Protein AF-A0A1V0I399-F1 (afdb_monomer)

Foldseek 3Di:
DDDDDDPDDDDDADPQAKFKDWPNHTQARFRDKPPQDKDWDWDWDDDPPPPDDTDTDTDDIGFTKIKTKGFDDPGCPVVVQQVCVVVVNWAFIKMKMFGAHPVRHTFKIKIFGRKGWPDKDFFDDDPPDPDTTMIMTMITGDDIDMDGDPDPDD

pLDDT: mean 81.96, std 13.75, range [32.66, 94.44]

Radius of gyration: 20.93 Å; Cα contacts (8 Å, |Δi|>4): 291; chains: 1; bounding box: 57×46×64 Å

Solvent-accessible surface area (backbone atoms only — not comparable to full-atom values): 9310 Å² total; per-residue (Å²): 134,88,78,80,81,74,79,73,75,86,73,85,76,61,93,84,46,47,38,41,25,50,79,89,37,78,72,53,68,51,79,45,78,41,65,77,54,69,46,71,41,76,40,81,44,73,57,91,87,54,94,78,60,73,44,80,43,89,49,63,75,47,58,38,45,35,39,38,30,29,59,76,67,94,64,57,69,65,54,55,52,45,53,38,29,74,72,69,53,73,67,63,40,47,34,34,45,36,33,30,43,100,86,68,46,72,40,37,35,39,39,27,39,57,22,35,65,79,45,76,46,76,47,77,85,52,97,87,59,90,73,82,47,44,28,39,40,31,33,39,33,75,44,79,46,80,46,75,44,78,76,81,88,124

Mean predicted aligned error: 9.33 Å

Nearest PDB structures (foldseek):
  6rao-assembly1_F  TM=8.595E-01  e=1.471E-10  Serratia entomophila
  7adz-assembly1_1a  TM=8.647E-01  e=1.551E-10  Algoriphagus machipongonensis
  7aeb-assembly1_Y  TM=8.622E-01  e=6.819E-10  Algoriphagus machipongonensis
  6j0n-assembly1_n  TM=8.298E-01  e=6.135E-10  Photorhabdus asymbiotica subsp. asymbiotica ATCC 43949
  8v3t-assembly1_a  TM=7.875E-01  e=4.211E-06  Clostridioides difficile

Sequence (154 aa):
MPENATAARPEPLRNYQFSLQIQNREIAAFTACTNLGMRIAPIRYREGGAHEAVRWLTGDTEYGEVCLRFGVTNSTELWDWIMTAAAGAVERRNVAIILYTPRGDEALRYNLTAAWPCEWAGAHLDALDQGVAYEYVKLVFEQIAAVPRAAAAT

Structure (mmCIF, N/CA/C/O backbone):
data_AF-A0A1V0I399-F1
#
_entry.id   AF-A0A1V0I399-F1
#
loop_
_atom_site.group_PDB
_atom_site.id
_atom_site.type_symbol
_atom_site.label_atom_id
_atom_site.label_alt_id
_atom_site.label_comp_id
_atom_site.label_asym_id
_atom_site.label_entity_id
_atom_site.label_seq_id
_atom_site.pdbx_PDB_ins_code
_atom_site.Cartn_x
_atom_site.Cartn_y
_atom_site.Cartn_z
_atom_site.occupancy
_atom_site.B_iso_or_equiv
_atom_site.auth_seq_id
_atom_site.auth_comp_id
_atom_site.auth_asym_id
_atom_site.auth_atom_id
_atom_site.pdbx_PDB_model_num
ATOM 1 N N . MET A 1 1 ? 39.718 13.673 25.836 1.00 41.59 1 MET A N 1
ATOM 2 C CA . MET A 1 1 ? 38.354 14.168 25.573 1.00 41.59 1 MET A CA 1
ATOM 3 C C . MET A 1 1 ? 37.951 13.656 24.196 1.00 41.59 1 MET A C 1
ATOM 5 O O . MET A 1 1 ? 38.525 14.164 23.242 1.00 41.59 1 MET A O 1
ATOM 9 N N . PRO A 1 2 ? 37.119 12.612 24.040 1.00 42.91 2 PRO A N 1
ATOM 10 C CA . PRO A 1 2 ? 36.595 12.282 22.727 1.00 42.91 2 PRO A CA 1
ATOM 11 C C . PRO A 1 2 ? 35.425 13.204 22.381 1.00 42.91 2 PRO A C 1
ATOM 13 O O . PRO A 1 2 ? 34.643 13.623 23.234 1.00 42.91 2 PRO A O 1
ATOM 16 N N . GLU A 1 3 ? 35.430 13.554 21.109 1.00 46.09 3 GLU A N 1
ATOM 17 C CA . GLU A 1 3 ? 34.663 14.567 20.415 1.00 46.09 3 GLU A CA 1
ATOM 18 C C . GLU A 1 3 ? 33.190 14.173 20.264 1.00 46.09 3 GLU A C 1
ATOM 20 O O . GLU A 1 3 ? 32.830 13.005 20.128 1.00 46.09 3 GLU A O 1
ATOM 25 N N . ASN A 1 4 ? 32.340 15.186 20.365 1.00 41.25 4 ASN A N 1
ATOM 26 C CA . ASN A 1 4 ? 30.893 15.101 20.452 1.00 41.25 4 ASN A CA 1
ATOM 27 C C . ASN A 1 4 ? 30.313 14.474 19.171 1.00 41.25 4 ASN A C 1
ATOM 29 O O . ASN A 1 4 ? 30.474 15.027 18.082 1.00 41.25 4 ASN A O 1
ATOM 33 N N . ALA A 1 5 ? 29.619 13.339 19.297 1.00 46.00 5 ALA A N 1
ATOM 34 C CA . ALA A 1 5 ? 28.876 12.732 18.200 1.00 46.00 5 ALA A CA 1
ATOM 35 C C . ALA A 1 5 ? 27.760 13.694 17.770 1.00 46.00 5 ALA A C 1
ATOM 37 O O . ALA A 1 5 ? 26.702 13.771 18.393 1.00 46.00 5 ALA A O 1
ATOM 38 N N . THR A 1 6 ? 28.021 14.475 16.723 1.00 45.62 6 THR A N 1
ATOM 39 C CA . THR A 1 6 ? 27.012 15.313 16.077 1.00 45.62 6 THR A CA 1
ATOM 40 C C . THR A 1 6 ? 25.902 14.388 15.593 1.00 45.62 6 THR A C 1
ATOM 42 O O . THR A 1 6 ? 26.104 13.617 14.658 1.00 45.62 6 THR A O 1
ATOM 45 N N . ALA A 1 7 ? 24.746 14.425 16.260 1.00 50.34 7 ALA A N 1
ATOM 46 C CA . ALA A 1 7 ? 23.553 13.720 15.819 1.00 50.34 7 ALA A CA 1
ATOM 47 C C . ALA A 1 7 ? 23.246 14.164 14.382 1.00 50.34 7 ALA A C 1
ATOM 49 O O . ALA A 1 7 ? 22.844 15.307 14.149 1.00 50.34 7 ALA A O 1
ATOM 50 N N . ALA A 1 8 ? 23.523 13.288 13.414 1.00 61.19 8 ALA A N 1
ATOM 51 C CA . ALA A 1 8 ? 23.305 13.575 12.007 1.00 61.19 8 ALA A CA 1
ATOM 52 C C . ALA A 1 8 ? 21.821 13.899 11.802 1.00 61.19 8 ALA A C 1
ATOM 54 O O . ALA A 1 8 ? 20.943 13.145 12.227 1.00 61.19 8 ALA A O 1
ATOM 55 N N . ARG A 1 9 ? 21.536 15.055 11.191 1.00 66.88 9 ARG A N 1
ATOM 56 C CA . ARG A 1 9 ? 20.168 15.447 10.844 1.00 66.88 9 ARG A CA 1
ATOM 57 C C . ARG A 1 9 ? 19.561 14.331 9.980 1.00 66.88 9 ARG A C 1
ATOM 59 O 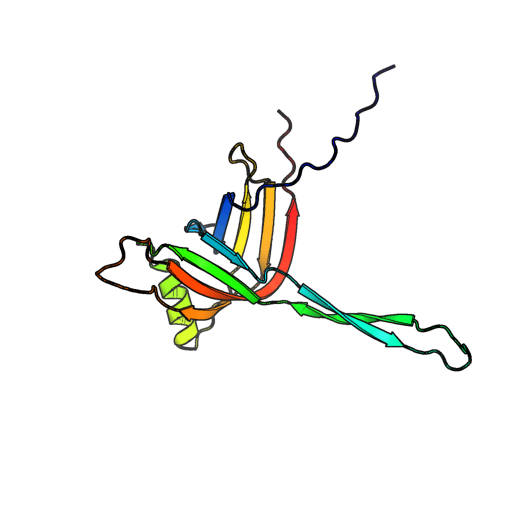O . ARG A 1 9 ? 20.220 13.926 9.025 1.00 66.88 9 ARG A O 1
ATOM 66 N N . PRO A 1 10 ? 18.334 13.860 10.266 1.00 68.38 10 PRO A N 1
ATOM 67 C CA . PRO A 1 10 ? 17.689 12.868 9.419 1.00 68.38 10 PRO A CA 1
ATOM 68 C C . PRO A 1 10 ? 17.552 13.425 7.999 1.00 68.38 10 PRO A C 1
ATOM 70 O O . PRO A 1 10 ? 16.916 14.461 7.785 1.00 68.38 10 PRO A O 1
ATOM 73 N N . GLU A 1 11 ? 18.202 12.764 7.043 1.00 73.06 11 GLU A N 1
ATOM 74 C CA . GLU A 1 11 ? 18.127 13.132 5.635 1.00 73.06 11 GLU A CA 1
ATOM 75 C C . GLU A 1 11 ? 16.781 12.681 5.051 1.00 73.06 11 GLU A C 1
ATOM 77 O O . GLU A 1 11 ? 16.326 11.567 5.333 1.00 73.06 11 GLU A O 1
ATOM 82 N N . PRO A 1 12 ? 16.112 13.521 4.242 1.00 78.50 12 PRO A N 1
ATOM 83 C CA . PRO A 1 12 ? 14.857 13.136 3.617 1.00 78.50 12 PRO A CA 1
ATOM 84 C C . PRO A 1 12 ? 15.082 11.996 2.616 1.00 78.50 12 PRO A C 1
ATOM 86 O O . PRO A 1 12 ? 15.957 12.062 1.750 1.00 78.50 12 PRO A O 1
ATOM 89 N N . LEU A 1 13 ? 14.250 10.959 2.713 1.00 80.19 13 LEU A N 1
ATOM 90 C CA . LEU A 1 13 ? 14.229 9.859 1.754 1.00 80.19 13 LEU A CA 1
ATOM 91 C C . LEU A 1 13 ? 13.559 10.290 0.449 1.00 80.19 13 LEU A C 1
ATOM 93 O O . LEU A 1 13 ? 12.685 11.158 0.417 1.00 80.19 13 LEU A O 1
ATOM 97 N N . ARG A 1 14 ? 13.963 9.648 -0.645 1.00 81.75 14 ARG A N 1
ATOM 98 C CA . ARG A 1 14 ? 13.393 9.886 -1.970 1.00 81.75 14 ARG A CA 1
ATOM 99 C C . ARG A 1 14 ? 12.133 9.040 -2.143 1.00 81.75 14 ARG A C 1
ATOM 101 O O . ARG A 1 14 ? 12.093 7.886 -1.739 1.00 81.75 14 ARG A O 1
ATOM 108 N N . ASN A 1 15 ? 11.110 9.609 -2.770 1.00 81.69 15 ASN A N 1
ATOM 109 C CA . ASN A 1 15 ? 9.784 8.995 -2.900 1.00 81.69 15 ASN A CA 1
ATOM 110 C C . ASN A 1 15 ? 9.623 8.052 -4.109 1.00 81.69 15 ASN A C 1
ATOM 112 O O . ASN A 1 15 ? 8.537 7.523 -4.309 1.00 81.69 15 ASN A O 1
ATOM 116 N N . TYR A 1 16 ? 10.657 7.869 -4.934 1.00 80.19 16 TYR A N 1
ATOM 117 C CA . TYR A 1 16 ? 10.558 7.108 -6.187 1.00 80.19 16 TYR A CA 1
ATOM 118 C C . TYR A 1 16 ? 11.092 5.676 -6.099 1.00 80.19 16 TYR A C 1
ATOM 120 O O . TYR A 1 16 ? 10.931 4.918 -7.050 1.00 80.19 16 TYR A O 1
ATOM 128 N N . GLN A 1 17 ? 11.755 5.303 -5.001 1.00 84.19 17 GLN A N 1
ATOM 129 C CA . GLN A 1 17 ? 12.318 3.966 -4.834 1.00 84.19 17 GLN A CA 1
ATOM 130 C C . GLN A 1 17 ? 11.596 3.250 -3.697 1.00 84.19 17 GLN A C 1
ATOM 132 O O . GLN A 1 17 ? 11.958 3.384 -2.526 1.00 84.19 17 GLN A O 1
ATOM 137 N N . PHE A 1 18 ? 10.546 2.515 -4.058 1.00 87.50 18 PHE A N 1
ATOM 138 C CA . PHE A 1 18 ? 9.740 1.749 -3.119 1.00 87.50 18 PHE A CA 1
ATOM 139 C C . PHE A 1 18 ? 9.210 0.454 -3.742 1.00 87.50 18 PHE A C 1
ATOM 141 O O . PHE A 1 18 ? 9.054 0.354 -4.958 1.00 87.50 18 PHE A O 1
ATOM 148 N N . SER A 1 19 ? 8.929 -0.534 -2.897 1.00 87.06 19 SER A N 1
ATOM 149 C CA . SER A 1 19 ? 8.342 -1.820 -3.285 1.00 87.06 19 SER A CA 1
ATOM 150 C C . SER A 1 19 ? 7.182 -2.183 -2.362 1.00 87.06 19 SER A C 1
ATOM 152 O O . SER A 1 19 ? 7.055 -1.655 -1.250 1.00 87.06 19 SER A O 1
ATOM 154 N N . LEU A 1 20 ? 6.325 -3.086 -2.837 1.00 86.50 20 LEU A N 1
ATOM 155 C CA . LEU A 1 20 ? 5.281 -3.699 -2.027 1.00 86.50 20 LEU A CA 1
ATOM 156 C C . LEU A 1 20 ? 5.633 -5.160 -1.771 1.00 86.50 20 LEU A C 1
ATOM 158 O O . LEU A 1 20 ? 5.873 -5.934 -2.702 1.00 86.50 20 LEU A O 1
ATOM 162 N N . GLN A 1 21 ? 5.569 -5.548 -0.507 1.00 88.81 21 GLN A N 1
ATOM 163 C CA . GLN A 1 21 ? 5.607 -6.941 -0.102 1.00 88.81 21 GLN A CA 1
ATOM 164 C C . GLN A 1 21 ? 4.249 -7.360 0.444 1.00 88.81 21 GLN A C 1
ATOM 166 O O . GLN A 1 21 ? 3.677 -6.678 1.291 1.00 88.81 21 GLN A O 1
ATOM 171 N N . ILE A 1 22 ? 3.750 -8.506 -0.003 1.00 87.56 22 ILE A N 1
ATOM 172 C CA . ILE A 1 22 ? 2.565 -9.158 0.553 1.00 87.56 22 ILE A CA 1
ATOM 173 C C . ILE A 1 22 ? 3.041 -10.473 1.160 1.00 87.56 22 ILE A C 1
ATOM 175 O O . ILE A 1 22 ? 3.721 -11.242 0.490 1.00 87.56 22 ILE A O 1
ATOM 179 N N . GLN A 1 23 ? 2.743 -10.722 2.439 1.00 83.75 23 GLN A N 1
ATOM 180 C CA . GLN A 1 23 ? 3.151 -11.961 3.127 1.00 83.75 23 GLN A CA 1
ATOM 181 C C . GLN A 1 23 ? 4.655 -12.292 2.971 1.00 83.75 23 GLN A C 1
ATOM 183 O O . GLN A 1 23 ? 5.039 -13.440 2.759 1.00 83.75 23 GLN A O 1
ATOM 188 N N . ASN A 1 24 ? 5.520 -11.273 3.068 1.00 78.12 24 ASN A N 1
ATOM 189 C CA . ASN A 1 24 ? 6.982 -11.358 2.893 1.00 78.12 24 ASN A CA 1
ATOM 190 C C . ASN A 1 24 ? 7.471 -11.733 1.484 1.00 78.12 24 ASN A C 1
ATOM 192 O O . ASN A 1 24 ? 8.662 -11.987 1.300 1.00 78.12 24 ASN A O 1
ATOM 196 N N . ARG A 1 25 ? 6.592 -11.732 0.481 1.00 81.88 25 ARG A N 1
ATOM 197 C CA . ARG A 1 25 ? 6.964 -11.868 -0.924 1.00 81.88 25 ARG A CA 1
ATOM 198 C C . ARG A 1 25 ? 6.836 -10.527 -1.626 1.00 81.88 25 ARG A C 1
ATOM 200 O O . ARG A 1 25 ? 5.835 -9.832 -1.480 1.00 81.88 25 ARG A O 1
ATOM 207 N N . GLU A 1 26 ? 7.860 -10.159 -2.383 1.00 80.44 26 GLU A N 1
ATOM 208 C CA . GLU A 1 26 ? 7.811 -8.983 -3.247 1.00 80.44 26 GLU A CA 1
ATOM 209 C C . GLU A 1 26 ? 6.937 -9.287 -4.465 1.00 80.44 26 GLU A C 1
ATOM 211 O O . GLU A 1 26 ? 7.203 -10.234 -5.203 1.00 80.44 26 GLU A O 1
ATOM 216 N N . ILE A 1 27 ? 5.858 -8.521 -4.623 1.00 74.56 27 ILE A N 1
ATOM 217 C CA . ILE A 1 27 ? 4.837 -8.790 -5.645 1.00 74.56 27 ILE A CA 1
ATOM 218 C C . ILE A 1 27 ? 5.135 -8.031 -6.930 1.00 74.56 27 ILE A C 1
ATOM 220 O O . ILE A 1 27 ? 5.036 -8.595 -8.016 1.00 74.56 27 ILE A O 1
ATOM 224 N N . ALA A 1 28 ? 5.492 -6.753 -6.807 1.00 67.00 28 ALA A N 1
ATOM 225 C CA . ALA A 1 28 ? 5.835 -5.898 -7.932 1.00 67.00 28 ALA A CA 1
ATOM 226 C C . ALA A 1 28 ? 6.540 -4.620 -7.458 1.00 67.00 28 ALA A C 1
ATOM 228 O O . ALA A 1 28 ? 6.398 -4.193 -6.307 1.00 67.00 28 ALA A O 1
ATOM 229 N N . ALA A 1 29 ? 7.237 -3.972 -8.391 1.00 68.25 29 ALA A N 1
ATOM 230 C CA . ALA A 1 29 ? 7.600 -2.568 -8.275 1.00 68.25 29 ALA A CA 1
ATOM 231 C C . ALA A 1 29 ? 6.384 -1.707 -8.659 1.00 68.25 29 ALA A C 1
ATOM 233 O O . ALA A 1 29 ? 5.788 -1.885 -9.724 1.00 68.25 29 ALA A O 1
ATOM 234 N N . PHE A 1 30 ? 6.003 -0.783 -7.780 1.00 76.88 30 PHE A N 1
ATOM 235 C CA . PHE A 1 30 ? 4.838 0.082 -7.963 1.00 76.88 30 PHE A CA 1
ATOM 236 C C . PHE A 1 30 ? 5.274 1.445 -8.494 1.00 76.88 30 PHE A C 1
ATOM 238 O O . PHE A 1 30 ? 6.373 1.921 -8.228 1.00 76.88 30 PHE A O 1
ATOM 245 N N . THR A 1 31 ? 4.401 2.087 -9.262 1.00 79.88 31 THR A N 1
ATOM 246 C CA . THR A 1 31 ? 4.661 3.396 -9.874 1.00 79.88 31 THR A CA 1
ATOM 247 C C . THR A 1 31 ? 4.125 4.539 -9.020 1.00 79.88 31 THR A C 1
ATOM 249 O O . THR A 1 31 ? 4.644 5.650 -9.083 1.00 79.88 31 THR A O 1
ATOM 252 N N . ALA A 1 32 ? 3.079 4.296 -8.227 1.00 85.00 32 ALA A N 1
ATOM 253 C CA . ALA A 1 32 ? 2.558 5.281 -7.286 1.00 85.00 32 ALA A CA 1
ATOM 254 C C . ALA A 1 32 ? 1.905 4.608 -6.074 1.00 85.00 32 ALA A C 1
ATOM 256 O O . ALA A 1 32 ? 1.254 3.572 -6.208 1.00 85.00 32 ALA A O 1
ATOM 257 N N . CYS A 1 33 ? 2.056 5.244 -4.914 1.00 88.94 33 CYS A N 1
ATOM 258 C CA . CYS A 1 33 ? 1.342 4.938 -3.683 1.00 88.94 33 CYS A CA 1
ATOM 259 C C . CYS A 1 33 ? 0.733 6.242 -3.157 1.00 88.94 33 CYS A C 1
ATOM 261 O O . CYS A 1 33 ? 1.458 7.211 -2.918 1.00 88.94 33 CYS A O 1
ATOM 263 N N . THR A 1 34 ? -0.589 6.288 -3.020 1.00 88.94 34 THR A N 1
ATOM 264 C CA . THR A 1 34 ? -1.328 7.461 -2.538 1.00 88.94 34 THR A CA 1
ATOM 265 C C . THR A 1 34 ? -2.279 7.079 -1.408 1.00 88.94 34 THR A C 1
ATOM 267 O O . THR A 1 34 ? -2.574 5.906 -1.195 1.00 88.94 34 THR A O 1
ATOM 270 N N . ASN A 1 35 ? -2.745 8.082 -0.662 1.00 87.94 35 ASN A N 1
ATOM 271 C CA . ASN A 1 35 ? -3.674 7.952 0.471 1.00 87.94 35 ASN A CA 1
ATOM 272 C C . ASN A 1 35 ? -3.155 7.156 1.685 1.00 87.94 35 ASN A C 1
ATOM 274 O O . ASN A 1 35 ? -3.869 7.029 2.673 1.00 87.94 35 ASN A O 1
ATOM 278 N N . LEU A 1 36 ? -1.889 6.720 1.676 1.00 89.12 36 LEU A N 1
ATOM 279 C CA . LEU A 1 36 ? -1.253 6.074 2.823 1.00 89.12 36 LEU A CA 1
ATOM 280 C C . LEU A 1 36 ? -1.269 6.994 4.058 1.00 89.12 36 LEU A C 1
ATOM 282 O O . LEU A 1 36 ? -0.481 7.935 4.158 1.00 89.12 36 LEU A O 1
ATOM 286 N N . GLY A 1 37 ? -2.154 6.706 5.010 1.00 87.81 37 GLY A N 1
ATOM 287 C CA . GLY A 1 37 ? -2.297 7.501 6.222 1.00 87.81 37 GLY A CA 1
ATOM 288 C C . GLY A 1 37 ? -3.389 6.999 7.163 1.00 87.81 37 GLY A C 1
ATOM 289 O O . GLY A 1 37 ? -4.108 6.044 6.876 1.00 87.81 37 GLY A O 1
ATOM 290 N N . MET A 1 38 ? -3.497 7.665 8.310 1.00 90.31 38 MET A N 1
ATOM 291 C CA . MET A 1 38 ? -4.595 7.502 9.262 1.00 90.31 38 MET A CA 1
ATOM 292 C C . MET A 1 38 ? -5.073 8.879 9.715 1.00 90.31 38 MET A C 1
ATOM 294 O O . MET A 1 38 ? -4.297 9.840 9.721 1.00 90.31 38 MET A O 1
ATOM 298 N N . ARG A 1 39 ? -6.330 8.967 10.138 1.00 87.94 39 ARG A N 1
ATOM 299 C CA . ARG A 1 39 ? -6.923 10.180 10.689 1.00 87.94 39 ARG A CA 1
ATOM 300 C C . ARG A 1 39 ? -7.344 9.932 12.130 1.00 87.94 39 ARG A C 1
ATOM 302 O O . ARG A 1 39 ? -8.044 8.975 12.418 1.00 87.94 39 ARG A O 1
ATOM 309 N N . ILE A 1 40 ? -6.933 10.817 13.032 1.00 89.94 40 ILE A N 1
ATOM 310 C CA . ILE A 1 40 ? -7.363 10.803 14.434 1.00 89.94 40 ILE A CA 1
ATOM 311 C C . ILE A 1 40 ? -8.363 11.944 14.604 1.00 89.94 40 ILE A C 1
ATOM 313 O O . ILE A 1 40 ? -8.000 13.107 14.410 1.00 89.94 40 ILE A O 1
ATOM 317 N N . ALA A 1 41 ? -9.623 11.629 14.907 1.00 87.06 41 ALA A N 1
ATOM 318 C CA . ALA A 1 41 ? -10.685 12.626 14.989 1.00 87.06 41 ALA A CA 1
ATOM 319 C C . ALA A 1 41 ? -10.551 13.480 16.268 1.00 87.06 41 ALA A C 1
ATOM 321 O O . ALA A 1 41 ? -10.610 12.939 17.370 1.00 87.06 41 ALA A O 1
ATOM 322 N N . PRO A 1 42 ? -10.391 14.815 16.179 1.00 87.25 42 PRO A N 1
ATOM 323 C CA . PRO A 1 42 ? -10.279 15.654 17.366 1.00 87.25 42 PRO A CA 1
ATOM 324 C C . PRO A 1 42 ? -11.670 16.089 17.859 1.00 87.25 42 PRO A C 1
ATOM 326 O O . PRO A 1 42 ? -12.418 16.758 17.142 1.00 87.25 42 PRO A O 1
ATOM 329 N N . ILE A 1 43 ? -12.017 15.751 19.100 1.00 84.62 43 ILE A N 1
ATOM 330 C CA . ILE A 1 43 ? -13.299 16.108 19.722 1.00 84.62 43 ILE A CA 1
ATOM 331 C C . ILE A 1 43 ? -13.120 17.393 20.534 1.00 84.62 43 ILE A C 1
ATOM 333 O O . ILE A 1 43 ? -12.249 17.489 21.396 1.00 84.62 43 ILE A 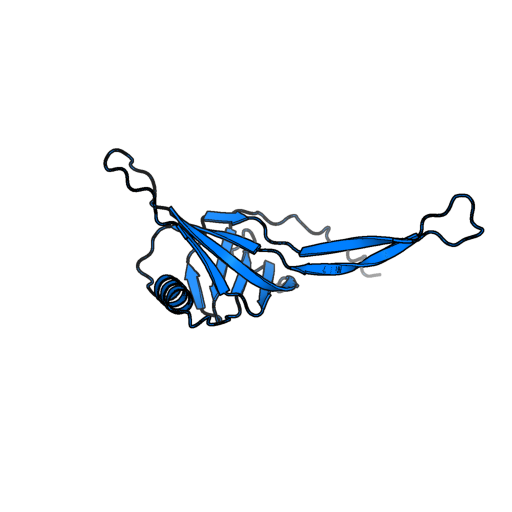O 1
ATOM 337 N N . ARG A 1 44 ? -13.950 18.407 20.268 1.00 83.56 44 ARG A N 1
ATOM 338 C CA . ARG A 1 44 ? -13.950 19.665 21.027 1.00 83.56 44 ARG A CA 1
ATOM 339 C C . ARG A 1 44 ? -14.865 19.548 22.237 1.00 83.56 44 ARG A C 1
ATOM 341 O O . ARG A 1 44 ? -16.066 19.352 22.079 1.00 83.56 44 ARG A O 1
ATOM 348 N N . TYR A 1 45 ? -14.310 19.746 23.425 1.00 77.94 45 TYR A N 1
ATOM 349 C CA . TYR A 1 45 ? -15.050 19.754 24.681 1.00 77.94 45 TYR A CA 1
ATOM 350 C C . TYR A 1 45 ? -14.965 21.129 25.350 1.00 77.94 45 TYR A C 1
ATOM 352 O O . TYR A 1 45 ? -13.889 21.725 25.436 1.00 77.94 45 TYR A O 1
ATOM 360 N N . ARG A 1 46 ? -16.108 21.650 25.810 1.00 77.31 46 ARG A N 1
ATOM 361 C CA . ARG A 1 46 ? -16.193 22.896 26.584 1.00 77.31 46 ARG A CA 1
ATOM 362 C C . ARG A 1 46 ? -16.608 22.567 28.013 1.00 77.31 46 ARG A C 1
ATOM 364 O O . ARG A 1 46 ? -17.692 22.034 28.226 1.00 77.31 46 ARG A O 1
ATOM 371 N N . GLU A 1 47 ? -15.759 22.905 28.976 1.00 70.00 47 GLU A N 1
ATOM 372 C CA . GLU A 1 47 ? -16.086 22.806 30.401 1.00 70.00 47 GLU A CA 1
ATOM 373 C C . GLU A 1 47 ? -16.984 23.986 30.805 1.00 70.00 47 GLU A C 1
ATOM 375 O O . GLU A 1 47 ? -16.650 25.149 30.571 1.00 70.00 47 GLU A O 1
ATOM 380 N N . GLY A 1 48 ? -18.144 23.697 31.401 1.00 62.25 48 GLY A N 1
ATOM 381 C CA . GLY A 1 48 ? -19.065 24.727 31.885 1.00 62.25 48 GLY A CA 1
ATOM 382 C C . GLY A 1 48 ? -18.425 25.567 32.993 1.00 62.25 48 GLY A C 1
ATOM 383 O O . GLY A 1 48 ? -18.028 25.029 34.021 1.00 62.25 48 GLY A O 1
ATOM 384 N N . GLY A 1 49 ? -18.321 26.880 32.777 1.00 65.69 49 GLY A N 1
ATOM 385 C CA . GLY A 1 49 ? -17.709 27.841 33.708 1.00 65.69 49 GLY A CA 1
ATOM 386 C C . GLY A 1 49 ? -16.399 28.458 33.208 1.00 65.69 49 GLY A C 1
ATOM 387 O O . GLY A 1 49 ? -16.040 29.548 33.645 1.00 65.69 49 GLY A O 1
ATOM 388 N N . ALA A 1 50 ? -15.724 27.835 32.237 1.00 59.84 50 ALA A N 1
ATOM 389 C CA . ALA A 1 50 ? -14.596 28.442 31.538 1.00 59.84 50 ALA A CA 1
ATOM 390 C C . ALA A 1 50 ? -15.127 29.231 30.335 1.00 59.84 50 ALA A C 1
ATOM 392 O O . ALA A 1 50 ? -15.534 28.647 29.332 1.00 59.84 50 ALA A O 1
ATOM 393 N N . HIS A 1 51 ? -15.155 30.561 30.429 1.00 58.41 51 HIS A N 1
ATOM 394 C CA . HIS A 1 51 ? -15.763 31.407 29.395 1.00 58.41 51 HIS A CA 1
ATOM 395 C C . HIS A 1 51 ? -15.038 31.326 28.030 1.00 58.41 51 HIS A C 1
ATOM 397 O O . HIS A 1 51 ? -15.612 31.733 27.025 1.00 58.41 51 HIS A O 1
ATOM 403 N N . GLU A 1 52 ? -13.823 30.752 27.954 1.00 61.84 52 GLU A N 1
ATOM 404 C CA . GLU A 1 52 ? -12.994 30.808 26.732 1.00 61.84 52 GLU A CA 1
ATOM 405 C C . GLU A 1 52 ? -12.166 29.546 26.386 1.00 61.84 52 GLU A C 1
ATOM 407 O O . GLU A 1 52 ? -11.648 29.452 25.273 1.00 61.84 52 GLU A O 1
ATOM 412 N N . ALA A 1 53 ? -12.044 28.536 27.258 1.00 64.50 53 ALA A N 1
ATOM 413 C CA . ALA A 1 53 ? -11.138 27.404 27.008 1.00 64.50 53 ALA A CA 1
ATOM 414 C C . ALA A 1 53 ? -11.846 26.201 26.348 1.00 64.50 53 ALA A C 1
ATOM 416 O O . ALA A 1 53 ? -12.582 25.456 26.996 1.00 64.50 53 ALA A O 1
ATOM 417 N N . VAL A 1 54 ? -11.596 25.978 25.052 1.00 75.06 54 VAL A N 1
ATOM 418 C CA . V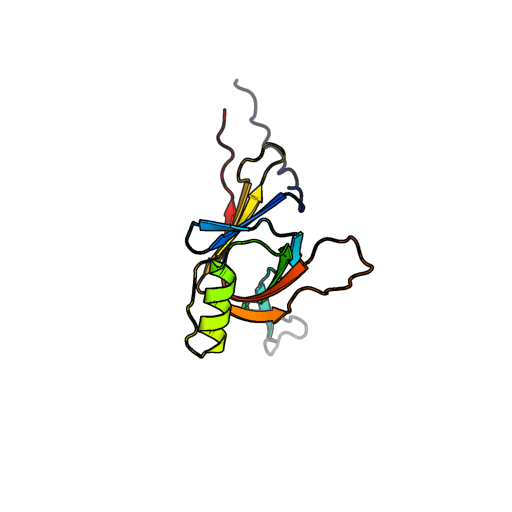AL A 1 54 ? -11.955 24.729 24.351 1.00 75.06 54 VAL A CA 1
ATOM 419 C C . VAL A 1 54 ? -10.831 23.715 24.549 1.00 75.06 54 VAL A C 1
ATOM 421 O O . VAL A 1 54 ? -9.698 23.965 24.139 1.00 75.06 54 VAL A O 1
ATOM 424 N N . ARG A 1 55 ? -11.142 22.557 25.138 1.00 80.75 55 ARG A N 1
ATOM 425 C CA . ARG A 1 55 ? -10.215 21.421 25.204 1.00 80.75 55 ARG A CA 1
ATOM 426 C C . ARG A 1 55 ? -10.402 20.521 23.991 1.00 80.75 55 ARG A C 1
ATOM 428 O O . ARG A 1 55 ? -11.514 20.350 23.490 1.00 80.75 55 ARG A O 1
ATOM 435 N N . TRP A 1 56 ? -9.304 19.929 23.545 1.00 83.69 56 TRP A N 1
ATOM 436 C CA . TRP A 1 56 ? -9.303 18.902 22.515 1.00 83.69 56 TRP A CA 1
ATOM 437 C C . TRP A 1 56 ? -9.135 17.539 23.179 1.00 83.69 56 TRP A C 1
ATOM 439 O O . TRP A 1 56 ? -8.211 17.344 23.967 1.00 83.69 56 TRP A O 1
ATOM 449 N N . LEU A 1 57 ? -10.043 16.622 22.876 1.00 84.00 57 LEU A N 1
ATOM 450 C CA . LEU A 1 57 ? -9.995 15.224 23.275 1.00 84.00 57 LEU A CA 1
ATOM 451 C C . LEU A 1 57 ? -9.700 14.373 22.039 1.00 84.00 57 LEU A C 1
ATOM 453 O O . LEU A 1 57 ? -10.129 14.700 20.929 1.00 84.00 57 LEU A O 1
ATOM 457 N N . THR A 1 58 ? -8.971 13.281 22.234 1.00 85.81 58 THR A N 1
ATOM 458 C CA . THR A 1 58 ? -8.712 12.296 21.183 1.00 85.81 58 THR A CA 1
ATOM 459 C C . THR A 1 58 ? -9.970 11.459 20.967 1.00 85.81 58 THR A C 1
ATOM 461 O O . THR A 1 58 ? -10.432 10.807 21.901 1.00 85.81 58 THR A O 1
ATOM 464 N N . GLY A 1 59 ? -10.544 11.523 19.768 1.00 83.50 59 GLY A N 1
ATOM 465 C CA . GLY A 1 59 ? -11.634 10.659 19.320 1.00 83.50 59 GLY A CA 1
ATOM 466 C C . GLY A 1 59 ? -11.126 9.429 18.575 1.00 83.50 59 GLY A C 1
ATOM 467 O O . GLY A 1 59 ? -9.976 9.022 18.742 1.00 83.50 59 GLY A O 1
ATOM 468 N N . ASP A 1 60 ? -11.991 8.853 17.744 1.00 84.56 60 ASP A N 1
ATOM 469 C CA . ASP A 1 60 ? -11.709 7.606 17.034 1.00 84.56 60 ASP A CA 1
ATOM 470 C C . ASP A 1 60 ? -10.580 7.753 15.999 1.00 84.56 60 ASP A C 1
ATOM 472 O O . ASP A 1 60 ? -10.410 8.799 15.357 1.00 84.56 60 ASP A O 1
ATOM 476 N N . THR A 1 61 ? -9.806 6.677 15.840 1.00 84.88 61 THR A N 1
ATOM 477 C CA . THR A 1 61 ? -8.779 6.551 1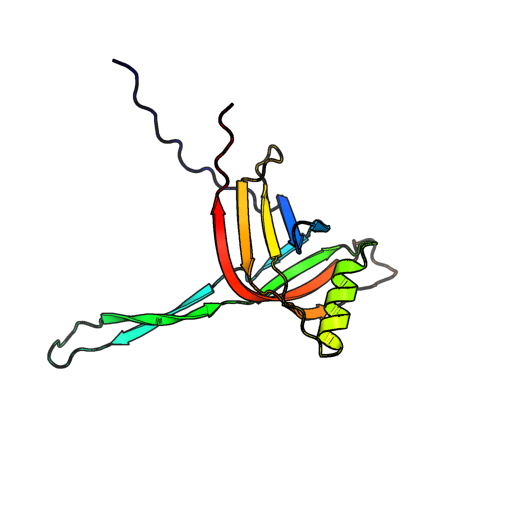4.801 1.00 84.88 61 THR A CA 1
ATOM 478 C C . THR A 1 61 ? -9.385 5.869 13.582 1.00 84.88 61 THR A C 1
ATOM 480 O O . THR A 1 61 ? -9.702 4.682 13.607 1.00 84.88 61 THR A O 1
ATOM 483 N N . GLU A 1 62 ? -9.514 6.622 12.501 1.00 85.19 62 GLU A N 1
ATOM 484 C CA . GLU A 1 62 ? -9.938 6.148 11.191 1.00 85.19 62 GLU A CA 1
ATOM 485 C C . GLU A 1 62 ? -8.688 5.740 10.400 1.00 85.19 62 GLU A C 1
ATOM 487 O O . GLU A 1 62 ? -7.876 6.582 9.995 1.00 85.19 62 GLU A O 1
ATOM 492 N N . TYR A 1 63 ? -8.506 4.437 10.196 1.00 85.56 63 TYR A N 1
ATOM 493 C CA . TYR A 1 63 ? -7.486 3.937 9.279 1.00 85.56 63 TYR A CA 1
ATOM 494 C C . TYR A 1 63 ? -7.961 4.119 7.839 1.00 85.56 63 TYR A C 1
ATOM 496 O O . TYR A 1 63 ? -9.125 3.878 7.520 1.00 85.56 63 TYR A O 1
ATOM 504 N N . GLY A 1 64 ? -7.062 4.631 7.000 1.00 84.06 64 GLY A N 1
ATOM 505 C CA . GLY A 1 64 ? -7.381 4.994 5.630 1.00 84.06 64 GLY A CA 1
ATOM 506 C C . GLY A 1 64 ? -7.343 3.822 4.653 1.00 84.06 64 GLY A C 1
ATOM 507 O O . GLY A 1 64 ? -7.146 2.658 4.996 1.00 84.06 64 GLY A O 1
ATOM 508 N N . GLU A 1 65 ? -7.490 4.188 3.390 1.00 91.62 65 GLU A N 1
ATOM 509 C CA . GLU A 1 65 ? -7.234 3.340 2.234 1.00 91.62 65 GLU A CA 1
ATOM 510 C C . GLU A 1 65 ? -5.868 3.685 1.640 1.00 91.62 65 GLU A C 1
ATOM 512 O O . GLU A 1 65 ? -5.424 4.830 1.697 1.00 91.62 65 GLU A O 1
ATOM 517 N N . VAL A 1 66 ? -5.201 2.710 1.036 1.00 92.44 66 VAL A N 1
ATOM 518 C CA . VAL A 1 66 ? -4.020 2.948 0.213 1.00 92.44 66 VAL A CA 1
ATOM 519 C C . VAL A 1 66 ? -4.337 2.618 -1.234 1.00 92.44 66 VAL A C 1
ATOM 521 O O . VAL A 1 66 ? -4.893 1.573 -1.565 1.00 92.44 66 VAL A O 1
ATOM 524 N N . CYS A 1 67 ? -3.966 3.542 -2.101 1.00 92.75 67 CYS A N 1
ATOM 525 C CA . CYS A 1 67 ? -4.201 3.493 -3.528 1.00 92.75 67 CYS A CA 1
ATOM 526 C C . CYS A 1 67 ? -2.865 3.214 -4.209 1.00 92.75 67 CYS A C 1
ATOM 528 O O . CYS A 1 67 ? -1.916 3.989 -4.075 1.00 92.75 67 CYS A O 1
ATOM 530 N N . LEU A 1 68 ? -2.780 2.099 -4.919 1.00 90.69 68 LEU A N 1
ATOM 531 C CA . LEU A 1 68 ? -1.549 1.605 -5.511 1.00 90.69 68 LEU A CA 1
ATOM 532 C C . LEU A 1 68 ? -1.711 1.513 -7.024 1.00 90.69 68 LEU A C 1
ATOM 534 O O . LEU A 1 68 ? -2.675 0.936 -7.522 1.00 90.69 68 LEU A O 1
ATOM 538 N N . ARG A 1 69 ? -0.737 2.058 -7.756 1.00 90.38 69 ARG A N 1
ATOM 539 C CA . ARG A 1 69 ? -0.646 1.929 -9.214 1.00 90.38 69 ARG A CA 1
ATOM 540 C C . ARG A 1 69 ? 0.590 1.127 -9.581 1.00 90.38 69 ARG A C 1
ATOM 542 O O . ARG A 1 69 ? 1.688 1.476 -9.142 1.00 90.38 69 ARG A O 1
ATOM 549 N N . PHE A 1 70 ? 0.426 0.091 -10.391 1.00 86.00 70 PHE A N 1
ATOM 550 C CA . PHE A 1 70 ? 1.497 -0.827 -10.780 1.00 86.00 70 PHE A CA 1
ATOM 551 C C . PHE A 1 70 ? 1.446 -1.126 -12.271 1.00 86.00 70 PHE A C 1
ATOM 553 O O . PHE A 1 70 ? 0.390 -1.051 -12.890 1.00 86.00 70 PHE A O 1
ATOM 560 N N . GLY A 1 71 ? 2.603 -1.430 -12.855 1.00 82.44 71 GLY A N 1
ATOM 561 C CA . GLY A 1 71 ? 2.647 -1.952 -14.216 1.00 82.44 71 GLY A CA 1
ATOM 562 C C . GLY A 1 71 ? 2.070 -3.365 -14.252 1.00 82.44 71 GLY A C 1
ATOM 563 O O . GLY A 1 71 ? 2.271 -4.127 -13.305 1.00 82.44 71 GLY A O 1
ATOM 564 N N . VAL A 1 72 ? 1.381 -3.722 -15.334 1.00 76.62 72 VAL A N 1
ATOM 565 C CA . VAL A 1 72 ? 0.948 -5.108 -15.560 1.00 76.62 72 VAL A CA 1
ATOM 566 C C . VAL A 1 72 ? 2.183 -6.012 -15.552 1.00 76.62 72 VAL A C 1
ATOM 568 O O . VAL A 1 72 ? 3.144 -5.775 -16.287 1.00 76.62 72 VAL A O 1
ATOM 571 N N . THR A 1 73 ? 2.173 -7.041 -14.705 1.00 73.56 73 THR A N 1
ATOM 572 C CA . THR A 1 73 ? 3.248 -8.041 -14.627 1.00 73.56 73 THR A CA 1
ATOM 573 C C . THR A 1 73 ? 2.690 -9.440 -14.864 1.00 73.56 73 THR A C 1
ATOM 575 O O . THR A 1 73 ? 1.484 -9.655 -14.805 1.00 73.56 73 THR A O 1
ATOM 578 N N . ASN A 1 74 ? 3.571 -10.417 -15.086 1.00 72.38 74 ASN A N 1
ATOM 579 C CA . ASN A 1 74 ? 3.181 -11.821 -15.256 1.00 72.38 74 ASN A CA 1
ATOM 580 C C . ASN A 1 74 ? 2.804 -12.523 -13.932 1.00 72.38 74 ASN A C 1
ATOM 582 O O . ASN A 1 74 ? 2.549 -13.725 -13.936 1.00 72.38 74 ASN A O 1
ATOM 586 N N . SER A 1 75 ? 2.830 -11.820 -12.794 1.00 76.62 75 SER A N 1
ATOM 587 C CA . SER A 1 75 ? 2.485 -12.404 -11.495 1.00 76.62 75 SER A CA 1
ATOM 588 C C . SER A 1 75 ? 0.96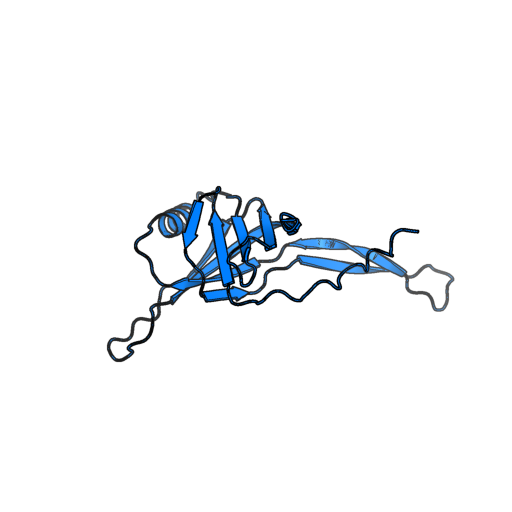9 -12.466 -11.322 1.00 76.62 75 SER A C 1
ATOM 590 O O . SER A 1 75 ? 0.300 -11.435 -11.341 1.00 76.62 75 SER A O 1
ATOM 592 N N . THR A 1 76 ? 0.423 -13.666 -11.105 1.00 83.19 76 THR A N 1
ATOM 593 C CA . THR A 1 76 ? -1.015 -13.848 -10.846 1.00 83.19 76 THR A CA 1
ATOM 594 C C . THR A 1 76 ? -1.384 -13.623 -9.385 1.00 83.19 76 THR A C 1
ATOM 596 O O . THR A 1 76 ? -2.555 -13.466 -9.080 1.00 83.19 76 THR A O 1
ATOM 599 N N . GLU A 1 77 ? -0.419 -13.544 -8.465 1.00 85.44 77 GLU A N 1
ATOM 600 C CA . GLU A 1 77 ? -0.698 -13.566 -7.022 1.00 85.44 77 GLU A CA 1
ATOM 601 C C . GLU A 1 77 ? -1.597 -12.411 -6.552 1.00 85.44 77 GLU A C 1
ATOM 603 O O . GLU A 1 77 ? -2.494 -12.612 -5.729 1.00 85.44 77 GLU A O 1
ATOM 608 N N . LEU A 1 78 ? -1.375 -11.205 -7.085 1.00 86.06 78 LEU A N 1
ATOM 609 C CA . LEU A 1 78 ? -2.221 -10.047 -6.793 1.00 86.06 78 LEU A CA 1
ATOM 610 C C . LEU A 1 78 ? -3.614 -10.213 -7.410 1.00 86.06 78 LEU A C 1
ATOM 612 O O . LEU A 1 78 ? -4.613 -9.929 -6.753 1.00 86.06 78 LEU A O 1
ATOM 616 N N . TRP A 1 79 ? -3.678 -10.712 -8.644 1.00 88.62 79 TRP A N 1
ATOM 617 C CA . TRP A 1 79 ? -4.930 -10.963 -9.351 1.00 88.62 79 TRP A CA 1
ATOM 618 C C . TRP A 1 79 ? -5.788 -12.018 -8.645 1.00 88.62 79 TRP A C 1
ATOM 620 O O . TRP A 1 79 ? -6.964 -11.781 -8.381 1.00 88.62 79 TRP A O 1
ATOM 630 N N . ASP A 1 80 ? -5.189 -13.139 -8.250 1.00 90.50 80 ASP A N 1
ATOM 631 C CA . ASP A 1 80 ? -5.856 -14.230 -7.541 1.00 90.50 80 ASP A CA 1
ATOM 632 C C . ASP A 1 80 ? -6.412 -13.746 -6.193 1.00 90.50 80 ASP A C 1
ATOM 634 O O . ASP A 1 80 ? -7.532 -14.091 -5.807 1.00 90.50 80 ASP A O 1
ATOM 638 N N . TRP A 1 81 ? -5.668 -12.879 -5.497 1.00 90.81 81 TRP A N 1
ATOM 639 C CA . TRP A 1 81 ? -6.117 -12.265 -4.249 1.00 90.81 81 TRP A CA 1
ATOM 640 C C . TRP A 1 81 ? -7.321 -11.335 -4.455 1.00 90.81 81 TRP A C 1
ATOM 642 O O . TRP A 1 81 ? -8.289 -11.403 -3.693 1.00 90.81 81 TRP A O 1
ATOM 652 N N . ILE A 1 82 ? -7.300 -10.517 -5.513 1.00 91.06 82 ILE A N 1
ATOM 653 C CA . ILE A 1 82 ? -8.425 -9.649 -5.892 1.00 91.06 82 ILE A CA 1
ATOM 654 C C . ILE 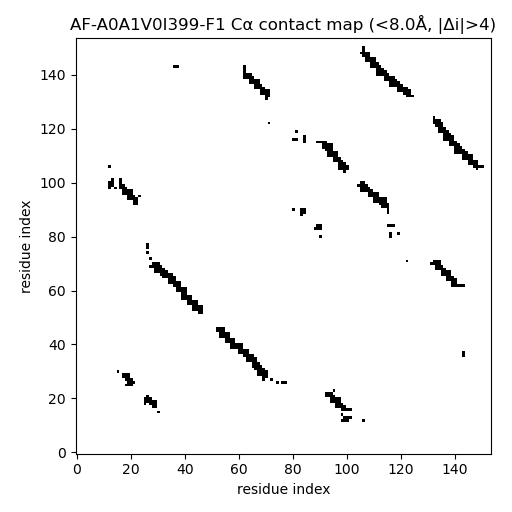A 1 82 ? -9.654 -10.491 -6.257 1.00 91.06 82 ILE A C 1
ATOM 656 O O . ILE A 1 82 ? -10.748 -10.215 -5.768 1.00 91.06 82 ILE A O 1
ATOM 660 N N . MET A 1 83 ? -9.490 -11.541 -7.065 1.00 93.56 83 MET A N 1
ATOM 661 C CA . MET A 1 83 ? -10.592 -12.423 -7.469 1.00 93.56 83 MET A CA 1
ATOM 662 C C . MET A 1 83 ? -11.198 -13.179 -6.285 1.00 93.56 83 MET A C 1
ATOM 664 O O . MET A 1 83 ? -12.415 -13.336 -6.208 1.00 93.56 83 MET A O 1
ATOM 668 N N . THR A 1 84 ? -10.371 -13.589 -5.325 1.00 93.44 84 THR A N 1
ATOM 669 C CA . THR A 1 84 ? -10.828 -14.244 -4.091 1.00 93.44 84 THR A CA 1
ATOM 670 C C . THR A 1 84 ? -11.698 -13.304 -3.251 1.00 93.44 84 THR A C 1
ATOM 672 O O . THR A 1 84 ? -12.793 -13.682 -2.826 1.00 93.44 84 THR A O 1
ATOM 675 N N . ALA A 1 85 ? -11.282 -12.041 -3.105 1.00 93.19 85 ALA A N 1
ATOM 676 C CA . ALA A 1 85 ? -12.090 -11.020 -2.445 1.00 93.19 85 ALA A CA 1
ATOM 677 C C . ALA A 1 85 ? -13.388 -10.711 -3.217 1.00 93.19 85 ALA A C 1
ATOM 679 O O . ALA A 1 85 ? -14.454 -10.622 -2.608 1.00 93.19 85 ALA A O 1
ATOM 680 N N . ALA A 1 86 ? -13.324 -10.618 -4.551 1.00 92.25 86 ALA A N 1
ATOM 681 C CA . ALA A 1 86 ? -14.488 -10.390 -5.411 1.00 92.25 86 ALA A CA 1
ATOM 682 C C . ALA A 1 86 ? -15.515 -11.536 -5.342 1.00 92.25 86 ALA A C 1
ATOM 684 O O . ALA A 1 86 ? -16.717 -11.298 -5.446 1.00 92.25 86 ALA A O 1
ATOM 685 N N . ALA A 1 87 ? -15.061 -12.769 -5.101 1.00 94.44 87 ALA A N 1
ATOM 686 C CA . ALA A 1 87 ? -15.917 -13.930 -4.861 1.00 94.44 87 ALA A CA 1
ATOM 687 C C . ALA A 1 87 ? -16.580 -13.935 -3.464 1.00 94.44 87 ALA A C 1
ATOM 689 O O . ALA A 1 87 ? -17.317 -14.863 -3.134 1.00 94.44 87 ALA A O 1
ATOM 690 N N . GLY A 1 88 ? -16.328 -12.918 -2.632 1.00 91.19 88 GLY A N 1
ATOM 691 C CA . GLY A 1 88 ? -16.871 -12.785 -1.277 1.00 91.19 88 GLY A CA 1
ATOM 692 C C . GLY A 1 88 ? -16.019 -13.440 -0.186 1.00 91.19 88 GLY A C 1
ATOM 693 O O . GLY A 1 88 ? -16.343 -13.321 0.996 1.00 91.19 88 GLY A O 1
ATOM 694 N N . ALA A 1 89 ? -14.909 -14.089 -0.546 1.00 93.12 89 ALA A N 1
ATOM 695 C CA . ALA A 1 89 ? -13.959 -14.668 0.396 1.00 93.12 89 ALA A CA 1
ATOM 696 C C . ALA A 1 89 ? -12.827 -13.666 0.673 1.00 93.12 89 ALA A C 1
ATOM 698 O O . ALA A 1 89 ? -11.737 -13.753 0.121 1.00 93.12 89 ALA A O 1
ATOM 699 N N . VAL A 1 90 ? -13.085 -12.666 1.520 1.00 92.25 90 VAL A N 1
ATOM 700 C CA . VAL A 1 90 ? -12.096 -11.613 1.801 1.00 92.25 90 VAL A CA 1
ATOM 701 C C . VAL A 1 90 ? -10.941 -12.152 2.649 1.00 92.25 90 VAL A C 1
ATOM 703 O O . VAL A 1 90 ? -11.024 -12.246 3.877 1.00 92.25 90 VAL A O 1
ATOM 706 N N . GLU A 1 91 ? -9.831 -12.464 1.987 1.00 92.62 91 GLU A N 1
ATOM 707 C CA . GLU A 1 91 ? -8.574 -12.821 2.636 1.00 92.62 91 GLU A CA 1
ATOM 708 C C . GLU A 1 91 ? -7.815 -11.572 3.088 1.00 92.62 91 GLU A C 1
ATOM 710 O O . GLU A 1 91 ? -7.310 -10.796 2.276 1.00 92.62 91 GLU A O 1
ATOM 715 N N . ARG A 1 92 ? -7.679 -11.405 4.403 1.00 93.50 92 ARG A N 1
ATOM 716 C CA . ARG A 1 92 ? -6.858 -10.348 5.000 1.00 93.50 92 ARG A CA 1
ATOM 717 C C . ARG A 1 92 ? -5.390 -10.759 4.988 1.00 93.50 92 ARG A C 1
ATOM 719 O O . ARG A 1 92 ? -5.039 -11.825 5.495 1.00 93.50 92 ARG A O 1
ATOM 726 N N . ARG A 1 93 ? -4.521 -9.911 4.440 1.00 93.44 93 ARG A N 1
ATOM 727 C CA . ARG A 1 93 ? -3.077 -10.161 4.340 1.00 93.44 93 ARG A CA 1
ATOM 728 C C . ARG A 1 93 ? -2.277 -9.010 4.935 1.00 93.44 93 ARG A C 1
ATOM 730 O O . ARG A 1 93 ? -2.699 -7.859 4.900 1.00 93.44 93 ARG A O 1
ATOM 737 N N . ASN A 1 94 ? -1.101 -9.324 5.471 1.00 92.94 94 ASN A N 1
ATOM 738 C CA . ASN A 1 94 ? -0.165 -8.295 5.910 1.00 92.94 94 ASN A CA 1
ATOM 739 C C . ASN A 1 94 ? 0.620 -7.791 4.702 1.00 92.94 94 ASN A C 1
ATOM 741 O O . ASN A 1 94 ? 1.199 -8.584 3.950 1.00 92.94 94 ASN A O 1
ATOM 745 N N . VAL A 1 95 ? 0.618 -6.474 4.531 1.00 92.38 95 VAL A N 1
ATOM 746 C CA . VAL A 1 95 ? 1.218 -5.788 3.390 1.00 92.38 95 VAL A CA 1
ATOM 747 C C . VAL A 1 95 ? 2.253 -4.805 3.910 1.00 92.38 95 VAL A C 1
ATOM 749 O O . VAL A 1 95 ? 1.999 -4.090 4.869 1.00 92.38 95 VAL A O 1
ATOM 752 N N . ALA A 1 96 ? 3.426 -4.757 3.295 1.00 92.00 96 ALA A N 1
ATOM 753 C CA . ALA A 1 96 ? 4.482 -3.829 3.658 1.00 92.00 96 ALA A CA 1
ATOM 754 C C . ALA A 1 96 ? 4.857 -2.957 2.461 1.00 92.00 96 ALA A C 1
ATOM 756 O O . ALA A 1 96 ? 5.163 -3.473 1.389 1.00 92.00 96 ALA A O 1
ATOM 757 N N . ILE A 1 97 ? 4.860 -1.640 2.657 1.00 91.12 97 ILE A N 1
ATOM 758 C CA . ILE A 1 97 ? 5.380 -0.665 1.694 1.00 91.12 97 ILE A CA 1
ATOM 759 C C . ILE A 1 97 ? 6.766 -0.257 2.174 1.00 91.12 97 ILE A C 1
ATOM 761 O O . ILE A 1 97 ? 6.913 0.297 3.265 1.00 91.12 97 ILE A O 1
ATOM 765 N N . ILE A 1 98 ? 7.783 -0.553 1.375 1.00 90.31 98 ILE A N 1
ATOM 766 C CA . ILE A 1 98 ? 9.184 -0.389 1.759 1.00 90.31 98 ILE A CA 1
ATOM 767 C C . ILE A 1 98 ? 9.780 0.744 0.948 1.00 90.31 98 ILE A C 1
ATOM 769 O O . ILE A 1 98 ? 9.720 0.710 -0.275 1.00 90.31 98 ILE A O 1
ATOM 773 N N . LEU A 1 99 ? 10.369 1.727 1.622 1.00 88.81 99 LEU A N 1
ATOM 774 C CA . LEU A 1 99 ? 11.159 2.786 1.010 1.00 88.81 99 LEU A CA 1
ATOM 775 C C . LEU A 1 99 ? 12.639 2.442 1.126 1.00 88.81 99 LEU A C 1
ATOM 777 O O . LEU A 1 99 ? 13.118 2.029 2.189 1.00 88.81 99 LEU A O 1
ATOM 781 N N . TYR A 1 100 ? 13.366 2.682 0.043 1.00 86.81 100 TYR A N 1
ATOM 782 C CA . TYR A 1 100 ? 14.791 2.402 -0.041 1.00 86.81 100 TYR A CA 1
ATOM 783 C C . TYR A 1 100 ? 15.634 3.679 0.009 1.00 86.81 100 TYR A C 1
ATOM 785 O O . TYR A 1 100 ? 15.211 4.763 -0.399 1.00 86.81 100 TYR A O 1
ATOM 793 N N . THR A 1 101 ? 16.862 3.544 0.503 1.00 85.75 101 THR A N 1
ATOM 794 C CA . THR A 1 101 ? 17.906 4.560 0.382 1.00 85.75 101 THR A CA 1
ATOM 795 C C . THR A 1 101 ? 18.389 4.642 -1.072 1.00 85.75 101 THR A C 1
ATOM 797 O O . THR A 1 101 ? 18.212 3.694 -1.842 1.00 85.75 101 THR A O 1
ATOM 800 N N . PRO A 1 102 ? 19.106 5.715 -1.459 1.00 79.25 102 PRO A N 1
ATOM 801 C CA . PRO A 1 102 ? 19.758 5.792 -2.770 1.00 79.25 102 PRO A CA 1
ATOM 802 C C . PRO A 1 102 ? 20.754 4.655 -3.056 1.00 79.25 102 PRO A C 1
ATOM 804 O O . PRO A 1 102 ? 21.136 4.462 -4.205 1.00 79.25 102 PRO A O 1
ATOM 807 N N . ARG A 1 103 ? 21.202 3.928 -2.023 1.00 82.38 103 ARG A N 1
ATOM 808 C CA . ARG A 1 103 ? 22.105 2.775 -2.144 1.00 82.38 103 ARG A CA 1
ATOM 809 C C . ARG A 1 103 ? 21.363 1.452 -2.365 1.00 82.38 103 ARG A C 1
ATOM 811 O O . ARG A 1 103 ? 22.009 0.452 -2.648 1.00 82.38 103 ARG A O 1
ATOM 818 N N . GLY A 1 104 ? 20.030 1.450 -2.272 1.00 79.5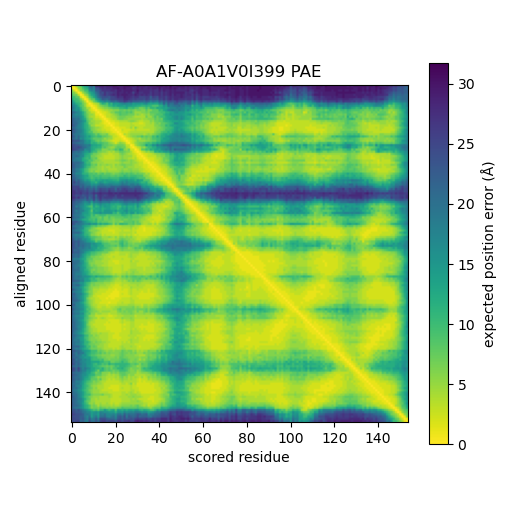0 104 GLY A N 1
ATOM 819 C CA . GLY A 1 104 ? 19.204 0.246 -2.390 1.00 79.50 104 GLY A CA 1
ATOM 820 C C . GLY A 1 104 ? 18.906 -0.456 -1.066 1.00 79.50 104 GLY A C 1
ATOM 821 O O . GLY A 1 104 ? 18.223 -1.474 -1.068 1.00 79.50 104 GLY A O 1
ATOM 822 N N . ASP A 1 105 ? 19.358 0.090 0.063 1.00 85.06 105 ASP A N 1
ATOM 823 C CA . ASP A 1 105 ? 19.058 -0.466 1.384 1.00 85.06 105 ASP A CA 1
ATOM 824 C C . ASP A 1 105 ? 17.649 -0.078 1.832 1.00 85.06 105 ASP A C 1
ATOM 826 O O . ASP A 1 105 ? 17.212 1.048 1.611 1.00 85.06 105 ASP A O 1
ATOM 830 N N . GLU A 1 106 ? 16.930 -0.976 2.501 1.00 86.88 106 GLU A N 1
ATOM 831 C CA . GLU A 1 106 ? 15.653 -0.629 3.133 1.00 86.88 106 GLU A CA 1
ATOM 832 C C . GLU A 1 106 ? 15.881 0.423 4.229 1.00 86.88 106 GLU A C 1
ATOM 834 O O . GLU A 1 106 ? 16.624 0.184 5.182 1.00 86.88 106 GLU A O 1
ATOM 839 N N . ALA A 1 107 ? 15.218 1.570 4.089 1.00 87.12 107 ALA A N 1
ATOM 840 C CA . ALA A 1 107 ? 15.310 2.697 5.010 1.00 87.12 107 ALA A CA 1
ATOM 841 C C . ALA A 1 107 ? 14.114 2.750 5.968 1.00 87.12 107 ALA A C 1
ATOM 843 O O . ALA A 1 107 ? 14.256 2.986 7.169 1.00 87.12 107 ALA A O 1
ATOM 844 N N . LEU A 1 108 ? 12.915 2.541 5.426 1.00 89.25 108 LEU A N 1
ATOM 845 C CA . LEU A 1 108 ? 11.663 2.668 6.157 1.00 89.25 108 LEU A CA 1
ATOM 846 C C . LEU A 1 108 ? 10.651 1.664 5.623 1.00 89.25 108 LEU A C 1
ATOM 848 O O . LEU A 1 108 ? 10.512 1.503 4.413 1.00 89.25 108 LEU A O 1
ATOM 852 N N . ARG A 1 109 ? 9.909 1.036 6.529 1.00 91.19 109 ARG A N 1
ATOM 853 C CA . ARG A 1 109 ? 8.837 0.105 6.190 1.00 91.19 109 ARG A CA 1
ATOM 854 C C . ARG A 1 109 ? 7.532 0.538 6.831 1.00 91.19 109 ARG A C 1
ATOM 856 O O . ARG A 1 109 ? 7.458 0.683 8.049 1.00 91.19 109 ARG A O 1
ATOM 863 N N . TYR A 1 110 ? 6.496 0.690 6.019 1.00 92.56 110 TYR A N 1
ATOM 864 C CA . TYR A 1 110 ? 5.122 0.840 6.477 1.00 92.56 110 TYR A CA 1
ATOM 865 C C . TYR A 1 110 ? 4.437 -0.519 6.435 1.00 92.56 110 TYR A C 1
ATOM 867 O O . TYR A 1 110 ? 4.195 -1.055 5.359 1.00 92.56 110 TYR A O 1
ATOM 875 N N . ASN A 1 111 ? 4.132 -1.072 7.601 1.00 93.31 111 ASN A N 1
ATOM 876 C CA . ASN A 1 111 ? 3.392 -2.317 7.735 1.00 93.31 111 ASN A CA 1
ATOM 877 C C . ASN A 1 111 ? 1.904 -2.012 7.863 1.00 93.31 111 ASN A C 1
ATOM 879 O O . ASN A 1 111 ? 1.498 -1.296 8.775 1.00 93.31 111 ASN A O 1
ATOM 883 N N . LEU A 1 112 ? 1.120 -2.574 6.956 1.00 93.94 112 LEU A N 1
ATOM 884 C CA . LEU A 1 112 ? -0.331 -2.561 6.932 1.00 93.94 112 LEU A CA 1
ATOM 885 C C . LEU A 1 112 ? -0.823 -3.929 7.400 1.00 93.94 112 LEU A C 1
ATOM 887 O O . LEU A 1 112 ? -0.559 -4.952 6.759 1.00 93.94 112 LEU A O 1
ATOM 891 N N . THR A 1 113 ? -1.523 -3.948 8.527 1.00 93.62 113 THR A N 1
ATOM 892 C CA . THR A 1 113 ? -2.071 -5.180 9.099 1.00 93.62 113 THR A CA 1
ATOM 893 C C . THR A 1 113 ? -3.471 -5.420 8.557 1.00 93.62 113 THR A C 1
ATOM 895 O O . THR A 1 113 ? -4.272 -4.485 8.463 1.00 93.62 113 THR A O 1
ATOM 898 N N . ALA A 1 114 ? -3.766 -6.685 8.247 1.00 92.94 114 ALA A N 1
ATOM 899 C CA . ALA A 1 114 ? -5.090 -7.123 7.811 1.00 92.94 114 ALA A CA 1
ATOM 900 C C . ALA A 1 114 ? -5.627 -6.358 6.584 1.00 92.94 114 ALA A C 1
ATOM 902 O O . ALA A 1 114 ? -6.820 -6.075 6.484 1.00 92.94 114 ALA A O 1
ATOM 903 N N . ALA A 1 115 ? -4.742 -6.030 5.641 1.00 94.00 115 ALA A N 1
ATOM 904 C CA . ALA A 1 115 ? -5.128 -5.349 4.418 1.00 94.00 115 ALA A CA 1
ATOM 905 C C . ALA A 1 115 ? -5.904 -6.284 3.481 1.00 94.00 115 ALA A C 1
ATOM 907 O O . ALA A 1 115 ? -5.662 -7.492 3.478 1.00 94.00 115 ALA A O 1
ATOM 908 N N . TRP A 1 116 ? -6.814 -5.737 2.678 1.00 93.94 116 TRP A N 1
ATOM 909 C CA . TRP A 1 116 ? -7.540 -6.471 1.636 1.00 93.94 116 TRP A CA 1
ATOM 910 C C . TRP A 1 116 ? -7.974 -5.541 0.488 1.00 93.94 116 TRP A C 1
ATOM 912 O O . TRP A 1 116 ? -8.171 -4.344 0.722 1.00 93.94 116 TRP A O 1
ATOM 922 N N . PRO A 1 117 ? -8.084 -6.051 -0.756 1.00 93.81 117 PRO A N 1
ATOM 923 C CA . PRO A 1 117 ? -8.453 -5.243 -1.911 1.00 93.81 117 PRO A CA 1
ATOM 924 C C . PRO A 1 117 ? -9.949 -4.939 -1.915 1.00 93.81 117 PRO A C 1
ATOM 926 O O . PRO A 1 117 ? -10.772 -5.851 -1.900 1.00 93.81 117 PRO A O 1
ATOM 929 N N . CYS A 1 118 ? -10.297 -3.656 -1.968 1.00 93.94 118 CYS A N 1
ATOM 930 C CA . CYS A 1 118 ? -11.686 -3.203 -2.051 1.00 93.94 118 CYS A CA 1
ATOM 931 C C . CYS A 1 118 ? -12.066 -2.669 -3.438 1.00 93.94 118 CYS A C 1
ATOM 933 O O . CYS A 1 118 ? -13.249 -2.594 -3.756 1.00 93.94 118 CYS A O 1
ATOM 935 N N . GLU A 1 119 ? -11.082 -2.320 -4.269 1.00 94.06 119 GLU A N 1
ATOM 936 C CA . GLU A 1 119 ? -11.296 -1.814 -5.624 1.00 94.06 119 GLU A CA 1
ATOM 937 C C . GLU A 1 119 ? -10.122 -2.213 -6.522 1.00 94.06 119 GLU A C 1
ATOM 939 O O . GLU A 1 119 ? -8.966 -2.180 -6.093 1.00 94.06 119 GLU A O 1
ATOM 944 N N . TRP A 1 120 ? -10.411 -2.557 -7.775 1.00 93.38 120 TRP A N 1
ATOM 945 C CA . TRP A 1 120 ? -9.412 -2.754 -8.822 1.00 93.38 120 TRP A CA 1
ATOM 946 C C . TRP A 1 120 ? -9.908 -2.133 -10.124 1.00 93.38 120 TRP A C 1
ATOM 948 O O . TRP A 1 120 ? -11.093 -2.225 -10.450 1.00 93.38 120 TRP A O 1
ATOM 958 N N . ALA A 1 121 ? -8.989 -1.527 -10.871 1.00 91.25 121 ALA A N 1
ATOM 959 C CA . ALA A 1 121 ? -9.233 -1.053 -12.222 1.00 91.25 121 ALA A CA 1
ATOM 960 C C . ALA A 1 121 ? -8.102 -1.520 -13.143 1.00 91.25 121 ALA A C 1
ATOM 962 O O . ALA A 1 121 ? -6.917 -1.344 -12.843 1.00 91.25 121 ALA A O 1
ATOM 963 N N . GLY A 1 122 ? -8.497 -2.119 -14.265 1.00 88.44 122 GLY A N 1
ATOM 964 C CA . GLY A 1 122 ? -7.575 -2.617 -15.276 1.00 88.44 122 GLY A CA 1
ATOM 965 C C . GLY A 1 122 ? -6.839 -1.506 -16.014 1.00 88.44 122 GLY A C 1
ATOM 966 O O . GLY A 1 122 ? -7.182 -0.324 -15.923 1.00 88.44 122 GLY A O 1
ATOM 967 N N . ALA A 1 123 ? -5.821 -1.907 -16.770 1.00 87.69 123 ALA A N 1
ATOM 968 C CA . ALA A 1 123 ? -5.041 -0.971 -17.555 1.00 87.69 123 ALA A CA 1
ATOM 969 C C . ALA A 1 123 ? -5.865 -0.331 -18.673 1.00 87.69 123 ALA A C 1
ATOM 971 O O . ALA A 1 123 ? -6.686 -0.978 -19.325 1.00 87.69 123 ALA A O 1
ATOM 972 N N . HIS A 1 124 ? -5.601 0.950 -18.923 1.00 86.06 124 HIS A N 1
ATOM 973 C CA . HIS A 1 124 ? -6.085 1.610 -20.125 1.00 86.06 124 HIS A CA 1
ATOM 974 C C . HIS A 1 124 ? -5.326 1.046 -21.332 1.00 86.06 124 HIS A C 1
ATOM 976 O O . HIS A 1 124 ? -4.103 1.164 -21.402 1.00 86.06 124 HIS A O 1
ATOM 982 N N . LEU A 1 125 ? -6.047 0.405 -22.252 1.00 85.81 125 LEU A N 1
ATOM 983 C CA . LEU A 1 125 ? -5.476 -0.228 -23.438 1.00 85.81 125 LEU A CA 1
ATOM 984 C C . LEU A 1 125 ? -5.842 0.594 -24.674 1.00 85.81 125 LEU A C 1
ATOM 986 O O . LEU A 1 125 ? -7.000 0.612 -25.089 1.00 85.81 125 LEU A O 1
ATOM 990 N N . ASP A 1 126 ? -4.846 1.248 -25.264 1.00 88.19 126 ASP A N 1
ATOM 991 C CA . ASP A 1 126 ? -4.962 1.979 -26.525 1.00 88.19 126 ASP A CA 1
ATOM 992 C C . ASP A 1 126 ? -3.881 1.475 -27.487 1.00 88.19 126 ASP A C 1
ATOM 994 O O . ASP A 1 126 ? -2.695 1.499 -27.170 1.00 88.19 126 ASP A O 1
ATOM 998 N N . ALA A 1 127 ? -4.289 0.994 -28.662 1.00 87.81 127 ALA A N 1
ATOM 999 C CA . ALA A 1 127 ? -3.373 0.452 -29.665 1.00 87.81 127 ALA A CA 1
ATOM 1000 C C . ALA A 1 127 ? -2.474 1.522 -30.316 1.00 87.81 127 ALA A C 1
ATOM 1002 O O . ALA A 1 127 ? -1.502 1.170 -30.986 1.00 87.81 127 ALA A O 1
ATOM 1003 N N . LEU A 1 128 ? -2.808 2.808 -30.160 1.00 90.44 128 LEU A N 1
ATOM 1004 C CA . LEU A 1 128 ? -2.017 3.937 -30.656 1.00 90.44 128 LEU A CA 1
ATOM 1005 C C . LEU A 1 128 ? -1.044 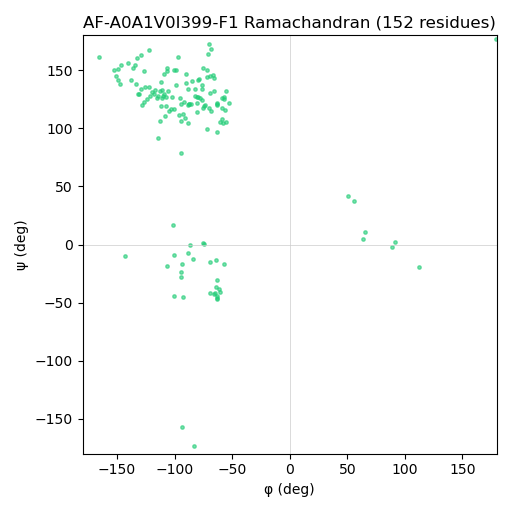4.489 -29.606 1.00 90.44 128 LEU A C 1
ATOM 1007 O O . LEU A 1 128 ? -0.116 5.214 -29.970 1.00 90.44 128 LEU A O 1
ATOM 1011 N N . ASP A 1 129 ? -1.237 4.155 -28.330 1.00 87.75 129 ASP A N 1
ATOM 1012 C CA . ASP A 1 129 ? -0.367 4.588 -27.240 1.00 87.75 129 ASP A CA 1
ATOM 1013 C C . ASP A 1 129 ? 0.794 3.597 -27.047 1.00 87.75 129 ASP A C 1
ATOM 1015 O O . ASP A 1 129 ? 0.609 2.382 -27.014 1.00 87.75 129 ASP A O 1
ATOM 1019 N N . GLN A 1 130 ? 2.016 4.119 -26.916 1.00 82.50 130 G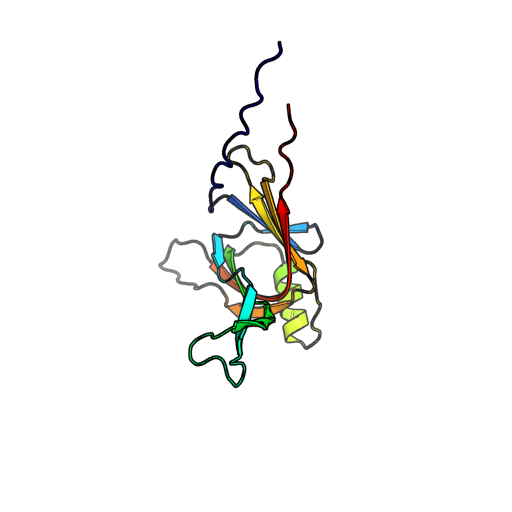LN A N 1
ATOM 1020 C CA . GLN A 1 130 ? 3.234 3.333 -26.657 1.00 82.50 130 GLN A CA 1
ATOM 1021 C C . GLN A 1 130 ? 3.662 3.388 -25.181 1.00 82.50 130 GLN A C 1
ATOM 1023 O O . GLN A 1 130 ? 4.810 3.085 -24.843 1.00 82.50 130 GLN A O 1
ATOM 1028 N N . GLY A 1 131 ? 2.754 3.814 -24.300 1.00 83.25 131 GLY A N 1
ATOM 1029 C CA . GLY A 1 131 ? 2.947 3.846 -22.858 1.00 83.25 131 GLY A CA 1
ATOM 1030 C C . GLY A 1 131 ? 2.980 2.467 -22.189 1.00 83.25 131 GLY A C 1
ATOM 1031 O O . GLY A 1 131 ? 2.716 1.424 -22.786 1.00 83.25 131 GLY A O 1
ATOM 1032 N N . VAL A 1 132 ? 3.310 2.467 -20.897 1.00 81.38 132 VAL A N 1
ATOM 1033 C CA . VAL A 1 132 ? 3.236 1.269 -20.050 1.00 81.38 132 VAL A CA 1
ATOM 1034 C C . VAL A 1 132 ? 1.798 1.084 -19.570 1.00 81.38 132 VAL A C 1
ATOM 1036 O O . VAL A 1 132 ? 1.177 2.023 -19.074 1.00 81.38 132 VAL A O 1
ATOM 1039 N N . ALA A 1 133 ? 1.285 -0.141 -19.667 1.00 84.31 133 ALA A N 1
ATOM 1040 C CA . ALA A 1 133 ? -0.011 -0.507 -19.115 1.00 84.31 133 ALA A CA 1
ATOM 1041 C C . ALA A 1 133 ? 0.044 -0.490 -17.579 1.00 84.31 133 ALA A C 1
ATOM 1043 O O . ALA A 1 133 ? 0.764 -1.284 -16.967 1.00 84.31 133 ALA A O 1
ATOM 1044 N N . TYR A 1 134 ? -0.719 0.417 -16.964 1.00 86.88 134 TYR A N 1
ATOM 1045 C CA . TYR A 1 134 ? -0.813 0.545 -15.512 1.00 86.88 134 TYR A CA 1
ATOM 1046 C C . TYR A 1 134 ? -2.172 0.098 -15.001 1.00 86.88 134 TYR A C 1
ATOM 1048 O O . TYR A 1 134 ? -3.192 0.629 -15.426 1.00 86.88 134 TYR A O 1
ATOM 1056 N N . GLU A 1 135 ? -2.166 -0.791 -14.022 1.00 89.38 135 GLU A N 1
ATOM 1057 C CA . GLU A 1 135 ? -3.339 -1.150 -13.239 1.00 89.38 135 GLU A CA 1
ATOM 1058 C C . GLU A 1 135 ? -3.383 -0.379 -11.926 1.00 89.38 135 GLU A C 1
ATOM 1060 O O . GLU A 1 135 ? -2.381 0.162 -11.438 1.00 89.38 135 GLU A O 1
ATOM 1065 N N . TYR A 1 136 ? -4.577 -0.346 -11.349 1.00 91.25 136 TYR A N 1
ATOM 1066 C CA . TYR A 1 136 ? -4.860 0.307 -10.090 1.00 91.25 136 TYR A CA 1
ATOM 1067 C C . TYR A 1 136 ? -5.520 -0.674 -9.126 1.00 91.25 136 TYR A C 1
ATOM 1069 O O . TYR A 1 136 ? -6.445 -1.396 -9.491 1.00 91.25 136 TYR A O 1
ATOM 1077 N N . VAL A 1 137 ? -5.068 -0.664 -7.874 1.00 91.94 137 VAL A N 1
ATOM 1078 C CA . VAL A 1 137 ? -5.716 -1.381 -6.777 1.00 91.94 137 VAL A CA 1
ATOM 1079 C C . VAL A 1 137 ? -5.828 -0.471 -5.564 1.00 91.94 137 VAL A C 1
ATOM 1081 O O . VAL A 1 137 ? -4.892 0.250 -5.210 1.00 91.94 137 VAL A O 1
ATOM 1084 N N . LYS A 1 138 ? -6.978 -0.526 -4.905 1.00 94.31 138 LYS A N 1
ATOM 1085 C CA . LYS A 1 138 ? -7.210 0.107 -3.614 1.00 94.31 138 LYS A CA 1
ATOM 1086 C C . LYS A 1 138 ? -7.268 -0.966 -2.543 1.00 94.31 138 LYS A C 1
ATOM 1088 O O . LYS A 1 138 ? -8.031 -1.927 -2.656 1.00 94.31 138 LYS A O 1
ATOM 1093 N N . LEU A 1 139 ? -6.463 -0.790 -1.506 1.00 93.56 139 LEU A N 1
ATOM 1094 C CA . LEU A 1 139 ? -6.468 -1.640 -0.327 1.00 93.56 139 LEU A CA 1
ATOM 1095 C C . LEU A 1 139 ? -6.992 -0.841 0.859 1.00 93.56 139 LEU A C 1
ATOM 1097 O O . LEU A 1 139 ? -6.613 0.310 1.059 1.00 93.56 139 LEU A O 1
ATOM 1101 N N . VAL A 1 140 ? -7.798 -1.479 1.689 1.00 94.06 140 VAL A N 1
ATOM 1102 C CA . VAL A 1 140 ? -8.130 -0.978 3.026 1.00 94.06 140 VAL A CA 1
ATOM 1103 C C . VAL A 1 140 ? -7.395 -1.817 4.055 1.00 94.06 140 VAL A C 1
ATOM 1105 O O . VAL A 1 140 ? -7.124 -2.991 3.806 1.00 94.06 140 VAL A O 1
ATOM 1108 N N . PHE A 1 141 ? -7.038 -1.220 5.186 1.00 94.38 141 PHE A N 1
ATOM 1109 C CA . PHE A 1 141 ? -6.272 -1.876 6.243 1.00 94.38 141 PHE A CA 1
ATOM 1110 C C . PHE A 1 141 ? -6.786 -1.468 7.618 1.00 94.38 141 PHE A C 1
ATOM 1112 O O . PHE A 1 141 ? -7.378 -0.406 7.791 1.00 94.38 141 PHE A O 1
ATOM 1119 N N . GLU A 1 142 ? -6.544 -2.321 8.608 1.00 91.06 142 GLU A N 1
ATOM 1120 C CA . GLU A 1 142 ? -7.048 -2.101 9.966 1.00 91.06 142 GLU A CA 1
ATOM 1121 C C . GLU A 1 142 ? -6.022 -1.394 10.850 1.00 91.06 142 GLU A C 1
ATOM 1123 O O . GLU A 1 142 ? -6.392 -0.766 11.834 1.00 91.06 142 GLU A O 1
ATOM 1128 N N . GLN A 1 143 ? -4.728 -1.498 10.529 1.00 90.88 143 GLN A N 1
ATOM 1129 C CA . GLN A 1 143 ? -3.657 -0.835 11.272 1.00 90.88 143 GLN A CA 1
ATOM 1130 C C . GLN A 1 143 ? -2.494 -0.477 10.351 1.00 90.88 143 GLN A C 1
ATOM 1132 O O . GLN A 1 143 ? -2.222 -1.183 9.380 1.00 90.88 143 GLN A O 1
ATOM 1137 N N . ILE A 1 144 ? -1.769 0.585 10.704 1.00 93.31 144 ILE A N 1
ATOM 1138 C CA . ILE A 1 144 ? -0.509 0.973 10.067 1.00 93.31 144 ILE A CA 1
ATOM 1139 C C . ILE A 1 144 ? 0.572 1.200 11.125 1.00 93.31 144 ILE A C 1
ATOM 1141 O O . ILE A 1 144 ? 0.344 1.886 12.122 1.00 93.31 144 ILE A O 1
ATOM 1145 N N . ALA A 1 145 ? 1.761 0.648 10.891 1.00 92.12 145 ALA A N 1
ATOM 1146 C CA . ALA A 1 145 ? 2.943 0.850 11.720 1.00 92.12 145 ALA A CA 1
ATOM 1147 C C . ALA A 1 145 ? 4.154 1.212 10.853 1.00 92.12 145 ALA A C 1
ATOM 1149 O O . ALA A 1 145 ? 4.468 0.510 9.893 1.00 92.12 145 ALA A O 1
ATOM 1150 N N . ALA A 1 146 ? 4.852 2.293 11.203 1.00 90.81 146 ALA A N 1
ATOM 1151 C CA . ALA A 1 146 ? 6.104 2.677 10.560 1.00 90.81 146 ALA A CA 1
ATOM 1152 C C . ALA A 1 146 ? 7.288 2.120 11.360 1.00 90.81 146 ALA A C 1
ATOM 1154 O O . ALA A 1 146 ? 7.451 2.437 12.537 1.00 90.81 146 ALA A O 1
ATOM 1155 N N . VAL A 1 147 ? 8.113 1.298 10.716 1.00 88.81 147 VAL A N 1
ATOM 1156 C CA . VAL A 1 147 ? 9.326 0.724 11.300 1.00 88.81 147 VAL A CA 1
ATOM 1157 C C . VAL A 1 147 ? 10.531 1.325 10.578 1.00 88.81 147 VAL A C 1
ATOM 1159 O O . VAL A 1 147 ? 10.769 0.985 9.414 1.00 88.81 147 VAL A O 1
ATOM 1162 N N . PRO A 1 148 ? 11.286 2.239 11.216 1.00 82.75 148 PRO A N 1
ATOM 1163 C CA . PRO A 1 148 ? 12.557 2.686 10.671 1.00 82.75 148 PRO A CA 1
ATOM 1164 C C . PRO A 1 148 ? 13.550 1.530 10.761 1.00 82.75 148 PRO A C 1
ATOM 1166 O O . PRO A 1 148 ? 13.698 0.916 11.822 1.00 82.75 148 PRO A O 1
ATOM 1169 N N . ARG A 1 149 ? 14.245 1.227 9.665 1.00 71.31 149 ARG A N 1
ATOM 1170 C CA . ARG A 1 149 ? 15.350 0.275 9.727 1.00 71.31 149 ARG A CA 1
ATOM 1171 C C . ARG A 1 149 ? 16.604 1.066 10.063 1.00 71.31 149 ARG A C 1
ATOM 1173 O O . ARG A 1 149 ? 16.957 2.007 9.358 1.00 71.31 149 ARG A O 1
ATOM 1180 N N . ALA A 1 150 ? 17.238 0.734 11.187 1.00 57.28 150 ALA A N 1
ATOM 1181 C CA . ALA A 1 150 ? 18.513 1.340 11.539 1.00 57.28 150 ALA A CA 1
ATOM 1182 C C . ALA A 1 150 ? 19.496 1.074 10.393 1.00 57.28 150 ALA A C 1
ATOM 1184 O O . ALA A 1 150 ? 19.653 -0.076 9.973 1.00 57.28 150 ALA A O 1
ATOM 1185 N N . ALA A 1 151 ? 20.121 2.134 9.877 1.00 50.34 151 ALA A N 1
ATOM 1186 C CA . ALA A 1 151 ? 21.225 1.991 8.945 1.00 50.34 151 ALA A CA 1
ATOM 1187 C C . ALA A 1 151 ? 22.252 1.062 9.601 1.00 50.34 151 ALA A C 1
ATOM 1189 O O . ALA A 1 151 ? 22.693 1.327 10.722 1.00 50.34 151 ALA A O 1
ATOM 1190 N N . ALA A 1 152 ? 22.580 -0.049 8.942 1.00 39.78 152 ALA A N 1
ATOM 1191 C CA . ALA A 1 152 ? 23.677 -0.891 9.381 1.00 39.78 152 ALA A CA 1
ATOM 1192 C C . ALA A 1 152 ? 24.937 -0.020 9.340 1.00 39.78 152 ALA A C 1
ATOM 1194 O O . ALA A 1 152 ? 25.419 0.331 8.264 1.00 39.78 152 ALA A O 1
ATOM 1195 N N . ALA A 1 153 ? 25.408 0.400 10.515 1.00 33.84 153 ALA A N 1
ATOM 1196 C CA . ALA A 1 153 ? 26.678 1.087 10.655 1.00 33.84 153 ALA A CA 1
ATOM 1197 C C . ALA A 1 153 ? 27.755 0.171 10.062 1.00 33.84 153 ALA A C 1
ATOM 1199 O O . ALA A 1 153 ? 27.940 -0.950 10.536 1.00 33.84 153 ALA A O 1
ATOM 1200 N N . THR A 1 154 ? 28.388 0.628 8.986 1.00 32.66 154 THR A N 1
ATOM 1201 C CA . THR A 1 154 ? 29.607 0.037 8.427 1.00 32.66 154 THR A CA 1
ATOM 1202 C C . THR A 1 154 ? 30.712 1.060 8.572 1.00 32.66 154 THR A C 1
ATOM 1204 O O . THR A 1 154 ? 30.445 2.235 8.227 1.00 32.66 154 THR A O 1
#

Secondary structure (DSSP, 8-state):
-PPP---PPPPPPPTT-EEEEETTEEEEEEEEEE---EEEEEEEEE-TT-SS-EEEEEEEEEE-EEEEEEE--S--HHHHHHHHHHTT----EEEEEEEE-TTS-EEEEEEEEEEEEEEEEPPP--TT--S--EEEEEEE-SEEEEEEPPP---